Protein AF-A0A9X3I443-F1 (afdb_monomer_lite)

InterPro domains:
  IPR007793 DivIVA [PF05103] (2-46)
  IPR019933 DivIVA domain [TIGR03544] (2-38)

Foldseek 3Di:
DDALVNLVPDDDDDDPPPDDDDDPVVSVVVSVVVSVVRVVVVVVVVVVVVPDDD

Sequence (54 aa):
MLTPDDIRNVAFAKPPIGRRGYNEDQVDSFLDDVETTMRELYARLARYEGERPT

pLDDT: mean 92.81, std 8.63, range [61.03, 98.5]

Radiu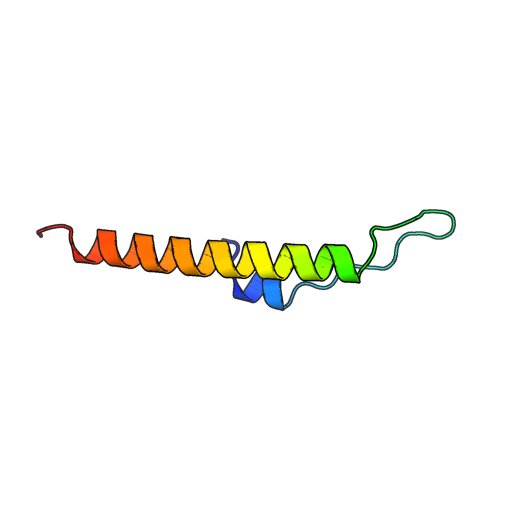s of gyration: 16.52 Å; chains: 1; bounding box: 36×20×47 Å

Structure (mmCIF, N/CA/C/O backbone):
data_AF-A0A9X3I443-F1
#
_entry.id   AF-A0A9X3I443-F1
#
loop_
_atom_site.group_PDB
_atom_site.id
_atom_site.type_symbol
_atom_site.label_atom_id
_atom_site.label_alt_id
_atom_site.label_comp_id
_atom_site.label_asym_id
_atom_site.label_entity_id
_atom_site.label_seq_id
_atom_site.pdbx_PDB_ins_code
_atom_site.Cartn_x
_atom_site.Cartn_y
_atom_site.Cartn_z
_atom_site.occupancy
_atom_site.B_iso_or_equiv
_atom_site.auth_seq_id
_atom_site.auth_comp_id
_atom_site.auth_asym_id
_atom_site.auth_atom_id
_atom_site.pdbx_PDB_model_num
ATOM 1 N N . MET A 1 1 ? -1.322 12.194 5.336 1.00 80.56 1 MET A N 1
ATOM 2 C CA . MET A 1 1 ? -1.508 10.833 5.878 1.00 80.56 1 MET A CA 1
ATOM 3 C C . MET A 1 1 ? -1.802 9.938 4.696 1.00 80.56 1 MET A C 1
ATOM 5 O O . MET A 1 1 ? -2.547 10.385 3.840 1.00 80.56 1 MET A O 1
ATOM 9 N N . LEU A 1 2 ? -1.164 8.773 4.610 1.00 91.44 2 LEU A N 1
ATOM 10 C CA . LEU A 1 2 ? -1.428 7.798 3.550 1.00 91.44 2 LEU A CA 1
ATOM 11 C C . LEU A 1 2 ? -2.746 7.073 3.854 1.00 91.44 2 LEU A C 1
ATOM 13 O O . LEU A 1 2 ? -2.944 6.662 4.997 1.00 91.44 2 LEU A O 1
ATOM 17 N N . THR A 1 3 ? -3.621 6.924 2.865 1.00 95.62 3 THR A N 1
ATOM 18 C CA . THR A 1 3 ? -4.919 6.242 2.970 1.00 95.62 3 THR A CA 1
ATOM 19 C C . THR A 1 3 ? -4.959 4.970 2.108 1.00 95.62 3 THR A C 1
ATOM 21 O O . THR A 1 3 ? -4.152 4.832 1.188 1.00 95.62 3 THR A O 1
ATOM 24 N N . PRO A 1 4 ? -5.899 4.036 2.356 1.00 96.12 4 PRO A N 1
ATOM 25 C CA . PRO A 1 4 ? -6.113 2.892 1.467 1.00 96.12 4 PRO A CA 1
ATOM 26 C C . PRO A 1 4 ? -6.389 3.299 0.013 1.00 96.12 4 PRO A C 1
ATOM 28 O O . PRO A 1 4 ? -5.914 2.650 -0.913 1.00 96.12 4 PRO A O 1
ATOM 31 N N . ASP A 1 5 ? -7.102 4.406 -0.200 1.00 97.00 5 ASP A N 1
ATOM 32 C CA . ASP A 1 5 ? -7.402 4.887 -1.550 1.00 97.00 5 ASP A CA 1
ATOM 33 C C . ASP A 1 5 ? -6.154 5.460 -2.239 1.00 97.00 5 ASP A C 1
ATOM 35 O O . ASP A 1 5 ? -6.023 5.351 -3.457 1.00 97.00 5 ASP A O 1
ATOM 39 N N . ASP A 1 6 ? -5.196 6.004 -1.481 1.00 97.44 6 ASP A N 1
ATOM 40 C CA . ASP A 1 6 ? -3.896 6.398 -2.035 1.00 97.44 6 ASP A CA 1
ATOM 41 C C . ASP A 1 6 ? -3.101 5.178 -2.524 1.00 97.44 6 ASP A C 1
ATOM 43 O O . ASP A 1 6 ? -2.423 5.269 -3.544 1.00 97.44 6 ASP A O 1
ATOM 47 N N . ILE A 1 7 ? -3.202 4.031 -1.837 1.00 96.31 7 ILE A N 1
ATOM 48 C CA . ILE A 1 7 ? -2.583 2.768 -2.278 1.00 96.31 7 ILE A CA 1
ATOM 49 C C . ILE A 1 7 ? -3.247 2.270 -3.558 1.00 96.31 7 ILE A C 1
ATOM 51 O O . ILE A 1 7 ? -2.551 1.924 -4.507 1.00 96.31 7 ILE A O 1
ATOM 55 N N . ARG A 1 8 ? -4.582 2.285 -3.613 1.00 95.75 8 ARG A N 1
ATOM 56 C CA . ARG A 1 8 ? -5.327 1.791 -4.776 1.00 95.75 8 ARG A CA 1
ATOM 57 C C . ARG A 1 8 ? -5.037 2.579 -6.054 1.00 95.75 8 ARG A C 1
ATOM 59 O O . ARG A 1 8 ? -5.088 2.021 -7.145 1.00 95.75 8 ARG A O 1
ATOM 66 N N . ASN A 1 9 ? -4.778 3.879 -5.921 1.00 96.69 9 ASN A N 1
ATOM 67 C CA . ASN A 1 9 ? -4.610 4.791 -7.052 1.00 96.69 9 ASN A CA 1
ATOM 68 C C . ASN A 1 9 ? -3.140 5.093 -7.394 1.00 96.69 9 ASN A C 1
ATOM 70 O O . ASN A 1 9 ? -2.879 5.898 -8.293 1.00 96.69 9 ASN A O 1
ATOM 74 N N . VAL A 1 10 ? -2.174 4.500 -6.685 1.00 96.81 10 VAL A N 1
ATOM 75 C CA . VAL A 1 10 ? -0.754 4.761 -6.941 1.00 96.81 10 VAL A CA 1
ATOM 76 C C . VAL A 1 10 ? -0.331 4.180 -8.291 1.00 96.81 10 VAL A C 1
ATOM 78 O O . VAL A 1 10 ? -0.711 3.075 -8.663 1.00 96.81 10 VAL A O 1
ATOM 81 N N . ALA A 1 11 ? 0.499 4.921 -9.023 1.00 96.00 11 ALA A N 1
ATOM 82 C CA . ALA A 1 11 ? 1.111 4.453 -10.259 1.00 96.00 11 ALA A CA 1
ATOM 83 C C . ALA A 1 11 ? 2.631 4.609 -10.181 1.00 96.00 11 ALA A C 1
ATOM 85 O O . ALA A 1 11 ? 3.142 5.674 -9.820 1.00 96.00 11 ALA A O 1
ATOM 86 N N . PHE A 1 12 ? 3.363 3.559 -10.557 1.00 95.50 12 PHE A N 1
ATOM 87 C CA . PHE A 1 12 ? 4.823 3.585 -10.609 1.00 95.50 12 PHE A CA 1
ATOM 88 C C . PHE A 1 12 ? 5.329 3.848 -12.026 1.00 95.50 12 PHE A 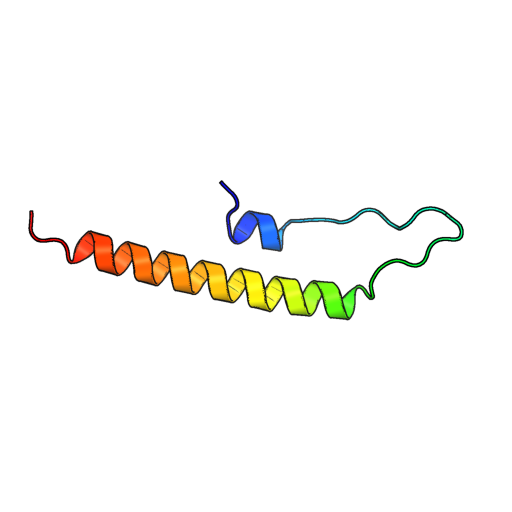C 1
ATOM 90 O O . PHE A 1 12 ? 4.798 3.344 -13.016 1.00 95.50 12 PHE A O 1
ATOM 97 N N . ALA A 1 13 ? 6.405 4.626 -12.131 1.00 95.38 13 ALA A N 1
ATOM 98 C CA . ALA A 1 13 ? 7.100 4.812 -13.396 1.00 95.38 13 ALA A CA 1
ATOM 99 C C . ALA A 1 13 ? 7.875 3.544 -13.787 1.00 95.38 13 ALA A C 1
ATOM 101 O O . ALA A 1 13 ? 8.393 2.818 -12.935 1.00 95.38 13 ALA A O 1
ATOM 102 N N . LYS A 1 14 ? 8.023 3.315 -15.095 1.00 93.31 14 LYS A N 1
ATOM 103 C CA . LYS A 1 14 ? 8.886 2.244 -15.606 1.00 93.31 14 LYS A CA 1
ATOM 104 C C . LYS A 1 14 ? 10.342 2.462 -15.167 1.00 93.31 14 LYS A C 1
ATOM 106 O O . LYS A 1 14 ? 10.790 3.611 -15.096 1.00 93.31 14 LYS A O 1
ATOM 111 N N . PRO A 1 15 ? 11.106 1.384 -14.908 1.00 92.62 15 PRO A N 1
ATOM 112 C CA . PRO A 1 15 ? 12.509 1.504 -14.537 1.00 92.62 15 PRO A CA 1
ATOM 113 C C . PRO A 1 15 ? 13.329 2.160 -15.665 1.00 92.62 15 PRO A C 1
ATOM 115 O O . PRO A 1 15 ? 12.994 1.998 -16.844 1.00 92.62 15 PRO A O 1
ATOM 118 N N . PRO A 1 16 ? 14.432 2.862 -15.337 1.00 94.31 16 PRO A N 1
ATOM 119 C CA . PRO A 1 16 ? 15.354 3.385 -16.339 1.00 94.31 16 PRO A CA 1
ATOM 120 C C . PRO A 1 16 ? 15.899 2.284 -17.255 1.00 94.31 16 PRO A C 1
ATOM 122 O O . PRO A 1 16 ? 16.040 1.127 -16.852 1.00 94.31 16 PRO A O 1
ATOM 125 N N . ILE A 1 17 ? 16.273 2.656 -18.480 1.00 92.62 17 ILE A N 1
ATOM 126 C CA . ILE A 1 17 ? 16.844 1.727 -19.464 1.00 92.62 17 ILE A CA 1
ATOM 127 C C . ILE A 1 17 ? 18.051 0.987 -18.860 1.00 92.62 17 ILE A C 1
ATOM 129 O O . ILE A 1 17 ? 18.914 1.588 -18.220 1.00 92.62 17 ILE A O 1
ATOM 133 N N . GLY A 1 18 ? 18.100 -0.333 -19.057 1.00 94.00 18 GLY A N 1
ATOM 134 C CA . GLY A 1 18 ? 19.164 -1.200 -18.535 1.00 94.00 18 GLY A CA 1
ATOM 135 C C . GLY A 1 18 ? 19.015 -1.585 -17.057 1.00 94.00 18 GLY A C 1
ATOM 136 O O . GLY A 1 18 ? 19.847 -2.329 -16.541 1.00 94.00 18 GLY A O 1
ATOM 137 N N . ARG A 1 19 ? 17.962 -1.123 -16.366 1.00 93.94 19 ARG A N 1
ATOM 138 C CA . ARG A 1 19 ? 17.616 -1.548 -15.002 1.00 93.94 19 ARG A CA 1
ATOM 139 C C . ARG A 1 19 ? 16.406 -2.478 -15.032 1.00 93.94 19 ARG A C 1
ATOM 141 O O . ARG A 1 19 ? 15.494 -2.308 -15.836 1.00 93.94 19 ARG A O 1
ATOM 148 N N . ARG A 1 2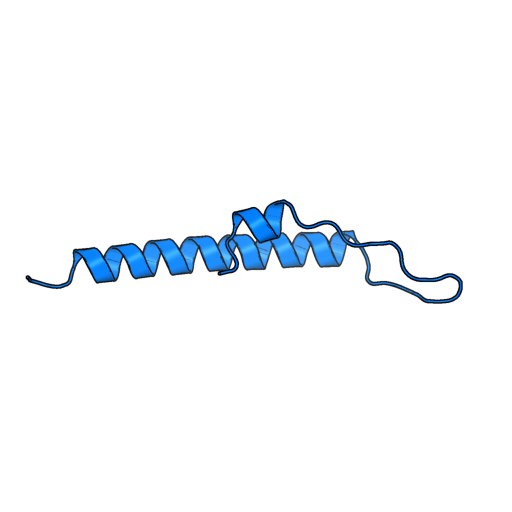0 ? 16.387 -3.455 -14.126 1.00 93.56 20 ARG A N 1
ATOM 149 C CA . ARG A 1 20 ? 15.202 -4.285 -13.877 1.00 93.56 20 ARG A CA 1
ATOM 150 C C . ARG A 1 20 ? 14.386 -3.650 -12.754 1.00 93.56 20 ARG A C 1
ATOM 152 O O . ARG A 1 20 ? 14.965 -3.207 -11.765 1.00 93.56 20 ARG A O 1
ATOM 159 N N . GLY A 1 21 ? 13.072 -3.590 -12.941 1.00 95.00 21 GLY A N 1
ATOM 160 C CA . GLY A 1 21 ? 12.114 -3.245 -11.893 1.00 95.00 21 GLY A CA 1
ATOM 161 C C . GLY A 1 21 ? 11.589 -4.493 -11.185 1.00 95.00 21 GLY A C 1
ATOM 162 O O . GLY A 1 21 ? 12.009 -5.613 -11.491 1.00 95.00 21 GLY A O 1
ATOM 163 N N . TYR A 1 22 ? 10.659 -4.284 -10.258 1.00 97.12 22 TYR A N 1
ATOM 164 C CA . TYR A 1 22 ? 9.867 -5.364 -9.675 1.00 97.12 22 TYR A CA 1
ATOM 165 C C . TYR A 1 22 ? 8.903 -5.963 -10.708 1.00 97.12 22 TYR A C 1
ATOM 167 O O . TYR A 1 22 ? 8.614 -5.344 -11.733 1.00 97.12 22 TYR A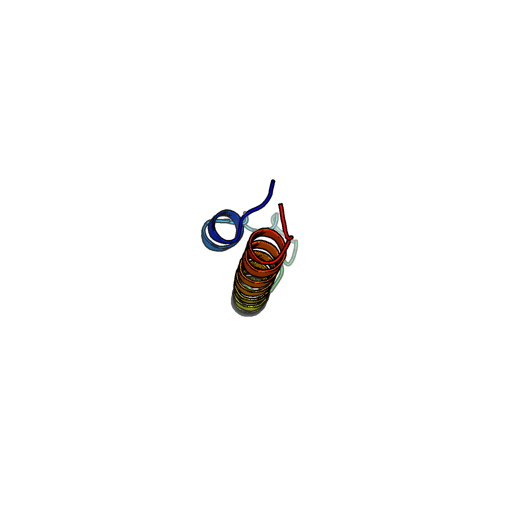 O 1
ATOM 175 N N . ASN A 1 23 ? 8.439 -7.185 -10.446 1.00 96.31 23 ASN A N 1
ATOM 176 C CA . ASN A 1 23 ? 7.358 -7.792 -11.216 1.00 96.31 23 ASN A CA 1
ATOM 177 C C . ASN A 1 23 ? 6.041 -7.095 -10.838 1.00 96.31 23 ASN A C 1
ATOM 179 O O . ASN A 1 23 ? 5.714 -7.046 -9.656 1.00 96.31 23 ASN A O 1
ATOM 183 N N . GLU A 1 24 ? 5.330 -6.565 -11.832 1.00 96.31 24 GLU A N 1
ATOM 184 C CA . GLU A 1 24 ? 4.081 -5.812 -11.661 1.00 96.31 24 GLU A CA 1
ATOM 185 C C . GLU A 1 24 ? 3.021 -6.632 -10.917 1.00 96.31 24 GLU A C 1
ATOM 187 O O . GLU A 1 24 ? 2.577 -6.198 -9.863 1.00 96.31 24 GLU A O 1
ATOM 192 N N . ASP A 1 25 ? 2.770 -7.879 -11.328 1.00 97.94 25 ASP A N 1
ATOM 193 C CA . ASP A 1 25 ? 1.791 -8.763 -10.678 1.00 97.94 25 ASP A CA 1
ATOM 194 C C . ASP A 1 25 ? 2.106 -9.003 -9.189 1.00 97.94 25 ASP A C 1
ATOM 196 O O . ASP A 1 25 ? 1.212 -9.112 -8.350 1.00 97.94 25 ASP A O 1
ATOM 200 N N . GLN A 1 26 ? 3.396 -9.097 -8.837 1.00 98.25 26 GLN A N 1
ATOM 201 C CA . GLN A 1 26 ? 3.810 -9.271 -7.439 1.00 98.25 26 GLN A CA 1
ATOM 202 C C . GLN A 1 26 ? 3.637 -7.990 -6.625 1.00 98.25 26 GLN A C 1
ATOM 204 O O . GLN A 1 26 ? 3.299 -8.060 -5.444 1.00 98.25 26 GLN A O 1
ATOM 209 N N . VAL A 1 27 ? 3.905 -6.833 -7.234 1.00 97.75 27 VAL A N 1
ATOM 210 C CA . VAL A 1 27 ? 3.705 -5.532 -6.590 1.00 97.75 27 VAL A CA 1
ATOM 211 C C . VAL A 1 27 ? 2.218 -5.300 -6.369 1.00 97.75 27 VAL A C 1
ATOM 213 O O . VAL A 1 27 ? 1.838 -4.962 -5.254 1.00 97.75 27 VAL A O 1
ATOM 216 N N . ASP A 1 28 ? 1.387 -5.553 -7.374 1.00 97.81 28 ASP A N 1
ATOM 217 C CA . ASP A 1 28 ? -0.061 -5.369 -7.301 1.00 97.81 28 ASP A CA 1
ATOM 218 C C . ASP A 1 28 ? -0.681 -6.255 -6.218 1.00 97.81 28 ASP A C 1
ATOM 220 O O . ASP A 1 28 ? -1.378 -5.754 -5.338 1.00 97.81 28 ASP A O 1
ATOM 224 N N . SER A 1 29 ? -0.333 -7.548 -6.194 1.00 98.31 29 SER A N 1
ATOM 225 C CA . SER A 1 29 ? -0.798 -8.462 -5.142 1.00 98.31 29 SER A CA 1
ATOM 226 C C . SER A 1 29 ? -0.381 -8.000 -3.745 1.00 98.31 29 SER A C 1
ATOM 228 O O . SER A 1 29 ? -1.152 -8.134 -2.798 1.00 98.31 29 SER A O 1
ATOM 230 N N . PHE A 1 30 ? 0.828 -7.454 -3.595 1.00 98.44 30 PHE A N 1
ATOM 231 C CA . PHE A 1 30 ? 1.275 -6.917 -2.314 1.00 98.44 30 PHE A CA 1
ATOM 232 C C . PHE A 1 30 ? 0.505 -5.647 -1.925 1.00 98.44 30 PHE A C 1
ATOM 234 O O . PHE A 1 30 ? 0.172 -5.463 -0.755 1.00 98.44 30 PHE A O 1
ATOM 241 N N . LEU A 1 31 ? 0.206 -4.765 -2.882 1.00 98.38 31 LEU A N 1
ATOM 242 C CA . LEU A 1 31 ? -0.574 -3.558 -2.614 1.00 98.38 31 LEU A CA 1
ATOM 243 C C . LEU A 1 31 ? -2.017 -3.879 -2.209 1.00 98.38 31 LEU A C 1
ATOM 245 O O . LEU A 1 31 ? -2.523 -3.220 -1.301 1.00 98.38 31 LEU A O 1
ATOM 249 N N . ASP A 1 32 ? -2.636 -4.908 -2.791 1.00 98.38 32 ASP A N 1
ATOM 250 C CA . ASP A 1 32 ? -3.963 -5.388 -2.380 1.00 98.38 32 ASP A CA 1
ATOM 251 C C . ASP A 1 32 ? -3.967 -5.863 -0.905 1.00 98.38 32 ASP A C 1
ATOM 253 O O . ASP A 1 32 ? -4.878 -5.531 -0.132 1.00 98.38 32 ASP A O 1
ATOM 257 N N . ASP A 1 33 ? -2.919 -6.576 -0.471 1.00 98.50 33 ASP A N 1
ATOM 258 C CA . ASP A 1 33 ? -2.761 -7.025 0.922 1.00 98.50 33 ASP A CA 1
ATOM 259 C C . ASP A 1 33 ? -2.584 -5.842 1.891 1.00 98.50 33 ASP A C 1
ATOM 261 O O . ASP A 1 33 ? -3.182 -5.801 2.977 1.00 98.50 33 ASP A O 1
ATOM 265 N N . VAL A 1 34 ? -1.770 -4.852 1.509 1.00 98.31 34 VAL A N 1
ATOM 266 C CA . VAL A 1 34 ? -1.541 -3.645 2.318 1.00 98.31 34 VAL A CA 1
ATOM 267 C C . VAL A 1 34 ? -2.815 -2.807 2.411 1.00 98.31 34 VAL A C 1
ATOM 269 O O . VAL A 1 34 ? -3.172 -2.373 3.509 1.00 98.31 34 VAL A O 1
ATOM 272 N N . GLU A 1 35 ? -3.524 -2.603 1.297 1.00 98.25 35 GLU A N 1
ATOM 273 C CA . GLU A 1 35 ? -4.803 -1.889 1.268 1.00 98.25 35 GLU A CA 1
ATOM 274 C C . GLU A 1 35 ? -5.803 -2.538 2.234 1.00 98.25 35 GLU A C 1
ATOM 276 O O . GLU A 1 35 ? -6.370 -1.858 3.096 1.00 98.25 35 GLU A O 1
ATOM 281 N N . THR A 1 36 ? -5.967 -3.860 2.136 1.00 98.31 36 THR A N 1
ATOM 282 C CA . THR A 1 36 ? -6.865 -4.641 2.996 1.00 98.31 36 THR A CA 1
ATOM 283 C C . THR A 1 36 ? -6.494 -4.475 4.467 1.00 98.31 36 THR A C 1
ATOM 285 O O . THR A 1 36 ? -7.336 -4.100 5.287 1.00 98.31 36 THR A O 1
ATOM 288 N N . THR A 1 37 ? -5.210 -4.641 4.793 1.00 98.06 37 THR A N 1
ATOM 289 C CA . THR A 1 37 ? -4.697 -4.483 6.160 1.00 98.06 37 THR A CA 1
ATOM 290 C C . THR A 1 37 ? -4.986 -3.083 6.708 1.00 98.06 37 THR A C 1
ATOM 292 O O . THR A 1 37 ? -5.418 -2.927 7.852 1.00 98.06 37 THR A O 1
ATOM 295 N N . MET A 1 38 ? -4.783 -2.037 5.903 1.00 97.62 38 MET A N 1
ATOM 296 C CA . MET A 1 38 ? -5.047 -0.664 6.332 1.00 97.62 38 MET A CA 1
ATOM 297 C C . MET A 1 38 ? -6.535 -0.408 6.575 1.00 97.62 38 MET A C 1
ATOM 299 O O . MET A 1 38 ? -6.884 0.226 7.575 1.00 97.62 38 MET A O 1
ATOM 303 N N . ARG A 1 39 ? -7.420 -0.926 5.713 1.00 97.00 39 ARG A N 1
ATOM 304 C CA . ARG A 1 39 ? -8.876 -0.823 5.907 1.00 97.00 39 ARG A CA 1
ATOM 305 C C . ARG A 1 39 ? -9.305 -1.489 7.215 1.00 97.00 39 ARG A C 1
ATOM 307 O O . ARG A 1 39 ? -10.062 -0.894 7.985 1.00 97.00 39 ARG A O 1
ATOM 314 N N . GLU A 1 40 ? -8.777 -2.674 7.510 1.00 96.94 40 GLU A N 1
ATOM 315 C CA . GLU A 1 40 ? -9.061 -3.390 8.758 1.00 96.94 40 GLU A CA 1
ATOM 316 C C . GLU A 1 40 ? -8.562 -2.642 9.998 1.00 96.94 40 GLU A C 1
ATOM 318 O O . GLU A 1 40 ? -9.294 -2.508 10.985 1.00 96.94 40 GLU A O 1
ATOM 323 N N . LEU A 1 41 ? -7.334 -2.116 9.950 1.00 95.69 41 LEU A N 1
ATOM 324 C CA . LEU A 1 41 ? -6.761 -1.331 11.041 1.00 95.69 41 LEU A CA 1
ATOM 325 C C . LEU A 1 41 ? -7.593 -0.081 11.325 1.00 95.69 41 LEU A C 1
ATOM 327 O O . LEU A 1 41 ? -7.895 0.200 12.485 1.00 95.69 41 LEU A O 1
ATOM 331 N N . TYR A 1 42 ? -8.010 0.642 10.289 1.00 94.00 42 TYR A N 1
ATOM 332 C CA . TYR A 1 42 ? -8.821 1.848 10.455 1.00 94.00 42 TYR A CA 1
ATOM 333 C C . TYR A 1 42 ? -10.216 1.529 10.993 1.00 94.00 42 TYR A C 1
ATOM 335 O O . TYR A 1 42 ? -10.670 2.190 11.926 1.00 94.00 42 TYR A O 1
ATOM 343 N N . ALA A 1 43 ? -10.859 0.462 10.512 1.00 94.00 43 ALA A N 1
ATOM 344 C CA . ALA A 1 43 ? -12.130 -0.001 11.069 1.00 94.00 43 ALA A CA 1
ATOM 345 C C . ALA A 1 43 ? -12.000 -0.428 12.542 1.00 94.00 43 ALA A C 1
ATOM 347 O O . ALA A 1 43 ? -12.909 -0.228 13.351 1.00 94.00 43 ALA A O 1
ATOM 348 N N . ARG A 1 44 ? -10.868 -1.027 12.925 1.00 94.88 44 ARG A N 1
ATOM 349 C CA . ARG A 1 44 ? -10.587 -1.390 14.318 1.00 94.88 44 ARG A CA 1
ATOM 350 C C . ARG A 1 44 ? -10.358 -0.161 15.198 1.00 94.88 44 ARG A C 1
ATOM 352 O O . ARG A 1 44 ? -10.889 -0.120 16.303 1.00 94.88 44 ARG A O 1
ATOM 359 N N . LEU A 1 45 ? -9.611 0.830 14.719 1.00 93.25 45 LEU A N 1
ATOM 360 C CA . LEU A 1 45 ? -9.382 2.080 15.447 1.00 93.25 45 LEU A CA 1
ATOM 361 C C . LEU A 1 45 ? -10.682 2.861 15.656 1.00 93.25 45 LEU A C 1
ATOM 363 O O . LEU A 1 45 ? -10.958 3.265 16.781 1.00 93.25 45 LEU A O 1
ATOM 367 N N . ALA A 1 46 ? -11.522 2.973 14.625 1.00 90.38 46 ALA A N 1
ATOM 368 C CA . ALA A 1 46 ? -12.823 3.631 14.735 1.00 90.38 46 ALA A CA 1
ATOM 369 C C . ALA A 1 46 ? -13.727 2.973 15.795 1.00 90.38 46 ALA A C 1
ATOM 371 O O . ALA A 1 46 ? -14.424 3.662 16.538 1.00 90.38 46 ALA A O 1
ATOM 372 N N . ARG A 1 47 ? -13.682 1.636 15.916 1.00 92.38 47 ARG A N 1
ATOM 373 C CA . ARG A 1 47 ? -14.386 0.915 16.990 1.00 92.38 47 ARG A CA 1
ATOM 374 C C . ARG A 1 47 ? -13.855 1.279 18.374 1.00 92.38 47 ARG A C 1
ATOM 376 O O . ARG A 1 47 ? -14.650 1.598 19.250 1.00 92.38 47 ARG A O 1
ATOM 383 N N . TYR A 1 48 ? -12.534 1.313 18.557 1.00 87.94 48 TYR A N 1
ATOM 384 C CA . TYR A 1 48 ? -11.945 1.719 19.837 1.00 87.94 48 TYR A CA 1
ATOM 385 C C . TYR A 1 48 ? -12.278 3.161 20.222 1.00 87.94 48 TYR A C 1
ATOM 387 O O . TYR A 1 48 ? -12.454 3.453 21.403 1.00 87.94 48 TYR A O 1
ATOM 395 N N . GLU A 1 49 ? -12.354 4.069 19.252 1.00 85.12 49 GLU A N 1
ATOM 396 C CA . GLU A 1 49 ? -12.746 5.455 19.506 1.00 85.12 49 GLU A CA 1
A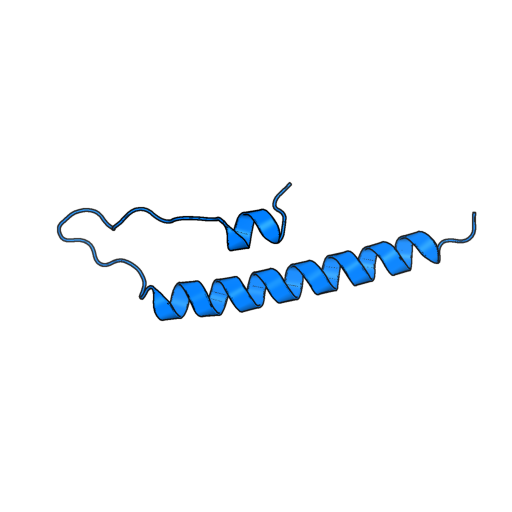TOM 397 C C . GLU A 1 49 ? -14.216 5.566 19.928 1.00 85.12 49 GLU A C 1
ATOM 399 O O . GLU A 1 49 ? -14.518 6.341 20.832 1.00 85.12 49 GLU A O 1
ATOM 404 N N . GLY A 1 50 ? -15.111 4.756 19.352 1.00 80.19 50 GLY A N 1
ATOM 405 C CA . GLY A 1 50 ? -16.522 4.694 19.752 1.00 80.19 50 GLY A CA 1
ATOM 406 C C . GLY A 1 50 ? -16.779 4.011 21.103 1.00 80.19 50 GLY A C 1
ATOM 407 O O . GLY A 1 50 ? -17.812 4.252 21.720 1.00 80.19 50 GLY A O 1
ATOM 408 N N . GLU A 1 51 ? -15.851 3.177 21.574 1.00 78.56 51 GLU A N 1
ATOM 409 C CA . GLU A 1 51 ? -15.944 2.442 22.846 1.00 78.56 51 GLU A CA 1
ATOM 410 C C . GLU A 1 51 ? -15.348 3.201 24.045 1.00 78.56 51 GLU A C 1
ATOM 412 O O . GLU A 1 51 ? -15.494 2.755 25.186 1.00 78.56 51 GLU A O 1
ATOM 417 N N . ARG A 1 52 ? -14.681 4.345 23.831 1.00 61.03 52 ARG A N 1
ATOM 418 C CA . ARG A 1 52 ? -14.207 5.185 24.941 1.00 61.03 52 ARG A CA 1
ATOM 419 C C . ARG A 1 52 ? -15.413 5.809 25.657 1.00 61.03 52 ARG A C 1
ATOM 421 O O . ARG A 1 52 ? -16.132 6.584 25.029 1.00 61.03 52 ARG A O 1
ATOM 428 N N . PRO A 1 53 ? -15.636 5.526 26.953 1.00 61.03 53 PRO A N 1
ATOM 429 C CA . PRO A 1 53 ? -16.692 6.196 27.695 1.00 61.03 53 PRO A CA 1
ATOM 430 C C . PRO A 1 53 ? -16.305 7.674 27.843 1.00 61.03 53 PRO A C 1
ATOM 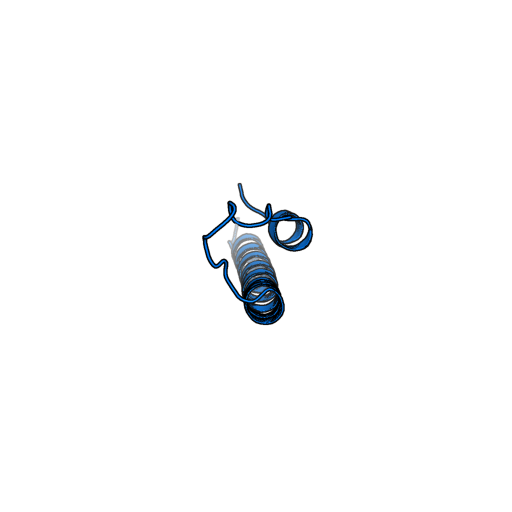432 O O . PRO A 1 53 ? -15.192 7.977 28.280 1.00 61.03 53 PRO A O 1
ATOM 435 N N . THR A 1 54 ? -17.197 8.567 27.410 1.00 65.31 54 THR A N 1
ATOM 436 C CA . THR A 1 54 ? -17.096 10.025 27.596 1.00 65.31 54 THR A CA 1
ATOM 437 C C . THR A 1 54 ? -17.122 10.410 29.063 1.00 65.31 54 THR A C 1
ATOM 439 O O . THR A 1 54 ? -17.963 9.818 29.780 1.00 65.31 54 THR A O 1
#

Organism: NCBI:txid2984863

Secondary structure (DSSP, 8-state):
---HHHHHT--PPPPPTT-----HHHHHHHHHHHHHHHHHHHHHHHHHHHTS--